Protein AF-A0A6G2PTV9-F1 (afdb_monomer_lite)

Foldseek 3Di:
DVVVCVVVVHDPVVVVVLVVLCVVLQQWDDDPPDIDGGQLLDDDPPDPVSVVSVVVSVVVSVPVVDDDPDDDDPLLVVQLVVLVVVLVVCVVVVPDDDDPVVSVVSSVVSSVVVD

Radius of gyration: 17.39 Å; chains: 1; bounding box: 40×31×40 Å

Secondary structure (DSSP, 8-state):
-HHHHHHHT--HHHHHHHHHHHHHTTSEEEETTEEEE-TTT---TT-HHHHHHHHHHHHHHHHHHSPPPS---HHHHHHHHHHHHHHHHHHHHH-S---HHHHHHHHHHHHHHH-

pLDDT: mean 76.68, std 8.15, range [55.34, 93.94]

Structure (mmCIF, N/CA/C/O backbone):
data_AF-A0A6G2PTV9-F1
#
_entry.id   AF-A0A6G2PTV9-F1
#
loop_
_atom_site.group_PDB
_atom_site.id
_atom_site.type_symbol
_atom_site.label_atom_id
_atom_site.label_alt_id
_atom_site.label_comp_id
_atom_site.label_asym_id
_atom_site.label_entity_id
_atom_site.label_seq_id
_atom_site.pdbx_PDB_ins_code
_atom_site.Cartn_x
_atom_site.Cartn_y
_atom_site.Cartn_z
_atom_site.occupancy
_atom_site.B_iso_or_equiv
_atom_site.auth_seq_id
_atom_site.auth_comp_id
_atom_site.auth_asym_id
_atom_site.auth_atom_id
_atom_site.pdbx_PDB_model_num
ATOM 1 N N . ALA A 1 1 ? -12.819 -6.248 14.957 1.00 78.75 1 ALA A N 1
ATOM 2 C CA . ALA A 1 1 ? -11.513 -6.865 15.251 1.00 78.75 1 ALA A CA 1
ATOM 3 C C . ALA A 1 1 ? -11.535 -8.351 14.908 1.00 78.75 1 ALA A C 1
ATOM 5 O O . ALA A 1 1 ? -10.875 -8.719 13.954 1.00 78.75 1 ALA A O 1
ATOM 6 N N . ASP A 1 2 ? -12.359 -9.170 15.568 1.00 84.31 2 ASP A N 1
ATOM 7 C CA . ASP A 1 2 ? -12.309 -10.644 15.445 1.00 84.31 2 ASP A CA 1
ATOM 8 C C . ASP A 1 2 ? -12.481 -11.191 14.019 1.00 84.31 2 ASP A C 1
ATOM 10 O O . ASP A 1 2 ? -11.784 -12.116 13.623 1.00 84.31 2 ASP A O 1
ATOM 14 N N . ARG A 1 3 ? -13.359 -10.583 13.212 1.00 85.19 3 ARG A N 1
ATOM 15 C CA . ARG A 1 3 ? -13.522 -10.961 11.798 1.00 85.19 3 ARG A CA 1
ATOM 16 C C . ARG A 1 3 ? -12.265 -10.682 10.969 1.00 85.19 3 ARG A C 1
ATOM 18 O O . ARG A 1 3 ? -11.761 -11.574 10.314 1.00 85.19 3 ARG A O 1
ATOM 25 N N . ALA A 1 4 ? -11.735 -9.462 11.050 1.00 80.06 4 ALA A N 1
ATOM 26 C CA . ALA A 1 4 ? -10.524 -9.075 10.327 1.00 80.06 4 ALA A CA 1
ATOM 27 C C . ALA A 1 4 ? -9.292 -9.862 10.806 1.00 80.06 4 ALA A C 1
ATOM 29 O O . ALA A 1 4 ? -8.432 -10.196 10.007 1.00 80.06 4 ALA A O 1
ATOM 30 N N . ALA A 1 5 ? -9.239 -10.198 12.097 1.00 87.50 5 ALA A N 1
ATOM 31 C CA . ALA A 1 5 ? -8.229 -11.079 12.671 1.00 87.50 5 ALA A CA 1
ATOM 32 C C . ALA A 1 5 ? -8.262 -12.469 12.011 1.00 87.50 5 ALA A C 1
ATOM 34 O O . ALA A 1 5 ? -7.226 -12.964 11.576 1.00 87.50 5 ALA A O 1
ATOM 35 N N . ALA A 1 6 ? -9.453 -13.058 11.858 1.00 90.56 6 ALA A N 1
ATOM 36 C CA . ALA A 1 6 ? -9.621 -14.331 11.159 1.00 90.56 6 ALA A CA 1
ATOM 37 C C . ALA A 1 6 ? -9.256 -14.243 9.666 1.00 90.56 6 ALA A C 1
ATOM 39 O O . ALA A 1 6 ? -8.540 -15.110 9.170 1.00 90.56 6 ALA A O 1
ATOM 40 N N . ASP A 1 7 ? -9.701 -13.193 8.972 1.00 86.56 7 ASP A N 1
ATOM 41 C CA . ASP A 1 7 ? -9.464 -13.019 7.531 1.00 86.56 7 ASP A CA 1
ATOM 42 C C . ASP A 1 7 ? -7.982 -12.758 7.199 1.00 86.56 7 ASP A C 1
ATOM 44 O O . ASP A 1 7 ? -7.506 -13.160 6.139 1.00 86.56 7 ASP A O 1
ATOM 48 N N . LEU A 1 8 ? -7.246 -12.091 8.097 1.00 83.94 8 LEU A N 1
ATOM 49 C CA . LEU A 1 8 ? -5.848 -11.687 7.893 1.00 83.94 8 LEU A CA 1
ATOM 50 C C . LEU A 1 8 ? -4.834 -12.572 8.634 1.00 83.94 8 LEU A C 1
ATOM 52 O O . LEU A 1 8 ? -3.632 -12.352 8.509 1.00 83.94 8 LEU A O 1
ATOM 56 N N . GLY A 1 9 ? -5.291 -13.558 9.412 1.00 91.38 9 GLY A N 1
ATOM 57 C CA . GLY A 1 9 ? -4.412 -14.414 10.217 1.00 91.38 9 GLY A CA 1
ATOM 58 C C . GLY A 1 9 ? -3.676 -13.669 11.340 1.00 91.38 9 GLY A C 1
ATOM 59 O O . GLY A 1 9 ? -2.574 -14.061 11.716 1.00 91.38 9 GLY A O 1
ATOM 60 N N . LEU A 1 10 ? -4.272 -12.595 11.866 1.00 93.00 10 LEU A N 1
ATOM 61 C CA . LEU A 1 10 ? -3.716 -11.745 12.926 1.00 93.00 10 LEU A CA 1
ATOM 62 C C . LEU A 1 10 ? -4.510 -11.896 14.227 1.00 93.00 10 LEU A C 1
ATOM 64 O O . LEU A 1 10 ? -5.626 -12.414 14.230 1.00 93.00 10 LEU A O 1
ATOM 68 N N . THR A 1 11 ? -3.974 -11.422 15.353 1.00 93.94 11 THR A N 1
ATOM 69 C CA . THR A 1 11 ? -4.742 -11.373 16.605 1.00 93.94 11 THR A CA 1
ATOM 70 C C . THR A 1 11 ? -5.678 -10.160 16.644 1.00 93.94 11 THR A C 1
ATOM 72 O O . THR A 1 11 ? -5.390 -9.116 16.049 1.00 93.94 11 THR A O 1
ATOM 75 N N . PRO A 1 12 ? -6.794 -10.224 17.393 1.00 89.69 12 PRO A N 1
ATOM 76 C CA . PRO A 1 12 ? -7.650 -9.060 17.603 1.00 89.69 12 PRO A CA 1
ATOM 77 C C . PRO A 1 12 ? -6.925 -7.854 18.220 1.00 89.69 12 PRO A C 1
ATOM 79 O O . PRO A 1 12 ? -7.326 -6.724 17.950 1.00 89.69 12 PRO A O 1
ATOM 82 N N . GLU A 1 13 ? -5.885 -8.055 19.041 1.00 90.75 13 GLU A N 1
ATOM 83 C CA . GLU A 1 13 ? -5.041 -6.954 19.531 1.00 90.75 13 GLU A CA 1
ATOM 84 C C . GLU A 1 13 ? -4.221 -6.302 18.416 1.00 90.75 13 GLU A C 1
ATOM 86 O O . GLU A 1 13 ? -4.225 -5.076 18.329 1.00 90.75 13 GLU A O 1
ATOM 91 N N . GLN A 1 14 ? -3.576 -7.091 17.548 1.00 88.56 14 GLN A N 1
ATOM 92 C CA . GLN A 1 14 ? -2.808 -6.567 16.410 1.00 88.56 14 GLN A CA 1
ATOM 93 C C . GLN A 1 14 ? -3.702 -5.731 15.490 1.00 88.56 14 GLN A C 1
ATOM 95 O O . GLN A 1 14 ? -3.396 -4.576 15.218 1.00 88.56 14 GLN A O 1
ATOM 100 N N . ILE A 1 15 ? -4.887 -6.247 15.148 1.00 88.12 15 ILE A N 1
ATOM 101 C CA . ILE A 1 15 ? -5.866 -5.513 14.334 1.00 88.12 15 ILE A CA 1
ATOM 102 C C . ILE A 1 15 ? -6.262 -4.173 14.967 1.00 88.12 15 ILE A C 1
ATOM 104 O O . ILE A 1 15 ? -6.432 -3.184 14.256 1.00 88.12 15 ILE A O 1
ATOM 108 N N . ARG A 1 16 ? -6.440 -4.114 16.294 1.00 86.69 16 ARG A N 1
ATOM 109 C CA . ARG A 1 16 ? -6.781 -2.855 16.978 1.00 86.69 16 ARG A CA 1
ATOM 110 C C . ARG A 1 16 ? -5.623 -1.857 16.920 1.00 86.69 16 ARG A C 1
ATOM 112 O O . ARG A 1 16 ? -5.874 -0.690 16.636 1.00 86.69 16 ARG A O 1
ATOM 119 N N . ALA A 1 17 ? -4.389 -2.312 17.134 1.00 87.94 17 ALA A N 1
ATOM 120 C CA . ALA A 1 17 ? -3.198 -1.467 17.046 1.00 87.94 17 ALA A CA 1
ATOM 121 C C . ALA A 1 17 ? -2.982 -0.918 15.621 1.00 87.94 17 ALA A C 1
ATOM 123 O O . ALA A 1 17 ? -2.723 0.277 15.440 1.00 87.94 17 ALA A O 1
ATOM 124 N N . ASP A 1 18 ? -3.174 -1.760 14.606 1.00 84.75 18 ASP A N 1
ATOM 125 C CA . ASP A 1 18 ? -3.069 -1.371 13.198 1.00 84.75 18 ASP A CA 1
ATOM 126 C C . ASP A 1 18 ? -4.171 -0.377 12.813 1.00 84.75 18 ASP A C 1
ATOM 128 O O . ASP A 1 18 ? -3.916 0.614 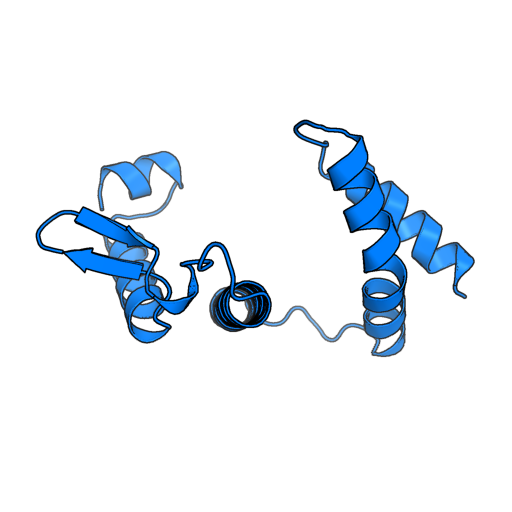12.128 1.00 84.75 18 ASP A O 1
ATOM 132 N N . TRP A 1 19 ? -5.400 -0.581 13.300 1.00 85.81 19 TRP A N 1
ATOM 133 C CA . TRP A 1 19 ? -6.501 0.365 13.097 1.00 85.81 19 TRP A CA 1
ATOM 134 C C . TRP A 1 19 ? -6.269 1.707 13.784 1.00 85.81 19 TRP A C 1
ATOM 136 O O . TRP A 1 19 ? -6.590 2.737 13.191 1.00 85.81 19 TRP A O 1
ATOM 146 N N . ASP A 1 20 ? -5.697 1.731 14.987 1.00 86.94 20 ASP A N 1
ATOM 147 C CA . ASP A 1 20 ? -5.339 2.984 15.657 1.00 86.94 20 ASP A CA 1
ATOM 148 C C . ASP A 1 20 ? -4.261 3.741 14.873 1.00 86.94 20 ASP A C 1
ATOM 150 O O . ASP A 1 20 ? -4.378 4.952 14.663 1.00 86.94 20 ASP A O 1
ATOM 154 N N . THR A 1 21 ? -3.267 3.022 14.350 1.00 84.19 21 THR A N 1
ATOM 155 C CA . THR A 1 21 ? -2.221 3.586 13.486 1.00 84.19 21 THR A CA 1
ATOM 156 C C . THR A 1 21 ? -2.816 4.145 12.194 1.00 84.19 21 THR A C 1
ATOM 158 O O . THR A 1 21 ? -2.591 5.306 11.845 1.00 84.19 21 THR A O 1
ATOM 161 N N . ALA A 1 22 ? -3.662 3.368 11.518 1.00 81.06 22 ALA A N 1
ATOM 162 C CA . ALA A 1 22 ? -4.342 3.780 10.296 1.00 81.06 22 ALA A CA 1
ATOM 163 C C . ALA A 1 22 ? -5.299 4.966 10.534 1.00 81.06 22 ALA A C 1
ATOM 165 O O . ALA A 1 22 ? -5.450 5.830 9.664 1.00 81.06 22 ALA A O 1
ATOM 166 N N . ARG A 1 23 ? -5.917 5.054 11.721 1.00 83.50 23 ARG A N 1
ATOM 167 C CA . ARG A 1 23 ? -6.749 6.193 12.132 1.00 83.50 23 ARG A CA 1
ATOM 168 C C . ARG A 1 23 ? -5.914 7.457 12.303 1.00 83.50 23 ARG A C 1
ATOM 170 O O . ARG A 1 23 ? -6.298 8.505 11.788 1.00 83.50 23 ARG A O 1
ATOM 177 N N . LEU A 1 24 ? -4.768 7.368 12.981 1.00 82.44 24 LEU A N 1
ATOM 178 C CA . LEU A 1 24 ? -3.827 8.488 13.122 1.00 82.44 24 LEU A CA 1
ATOM 179 C C . LEU A 1 24 ? -3.276 8.940 11.761 1.00 82.44 24 LEU A C 1
ATOM 181 O O . LEU A 1 24 ? -3.139 10.138 11.511 1.00 82.44 24 LEU A O 1
ATOM 185 N N . ALA A 1 25 ? -3.055 7.994 10.847 1.00 75.31 25 ALA A N 1
ATOM 186 C CA . ALA A 1 25 ? -2.670 8.259 9.465 1.00 75.31 25 ALA A CA 1
ATOM 187 C C . ALA A 1 25 ? -3.835 8.750 8.579 1.00 75.31 25 ALA A C 1
ATOM 189 O O . ALA A 1 25 ? -3.627 9.036 7.400 1.00 75.31 25 ALA A O 1
ATOM 190 N N . GLY A 1 26 ? -5.058 8.899 9.102 1.00 77.81 26 GLY A N 1
ATOM 191 C CA . GLY A 1 26 ? -6.217 9.397 8.350 1.00 77.81 26 GLY A CA 1
ATOM 192 C C . GLY A 1 26 ? -6.698 8.469 7.227 1.00 77.81 26 GLY A C 1
ATOM 193 O O . GLY A 1 26 ? -7.441 8.914 6.348 1.00 77.81 26 GLY A O 1
ATOM 194 N N . LEU A 1 27 ? -6.273 7.203 7.241 1.00 78.69 27 LEU A N 1
ATOM 195 C CA . LEU A 1 27 ? -6.659 6.183 6.264 1.00 78.69 27 LEU A CA 1
ATOM 196 C C . LEU A 1 27 ? -8.010 5.557 6.569 1.00 78.69 27 LEU A C 1
ATOM 198 O O . LEU A 1 27 ? -8.714 5.137 5.656 1.00 78.69 27 LEU A O 1
ATOM 202 N N . VAL A 1 28 ? -8.370 5.476 7.847 1.00 84.19 28 VAL A N 1
ATOM 203 C CA . VAL A 1 28 ? -9.656 4.944 8.297 1.00 84.19 28 VAL A CA 1
ATOM 204 C C . VAL A 1 28 ? -10.327 5.914 9.253 1.00 84.19 28 VAL A C 1
ATOM 206 O O . VAL A 1 28 ? -9.705 6.502 10.136 1.00 84.19 28 VAL A O 1
ATOM 209 N N . GLU A 1 29 ? -11.631 6.059 9.081 1.00 84.19 29 GLU A N 1
ATOM 210 C CA . GLU A 1 29 ? -12.512 6.757 10.003 1.00 84.19 29 GLU A CA 1
ATOM 211 C C . GLU A 1 29 ? -13.358 5.718 10.729 1.00 84.19 29 GLU A C 1
ATOM 213 O O . GLU A 1 29 ? -14.143 4.991 10.115 1.00 84.19 29 GLU A O 1
ATOM 218 N N . VAL A 1 30 ? -13.210 5.653 12.049 1.00 78.50 30 VAL A N 1
ATOM 219 C CA . VAL A 1 30 ? -14.032 4.784 12.894 1.00 78.50 30 VAL A CA 1
ATOM 220 C C . VAL A 1 30 ? -15.310 5.537 13.260 1.00 78.50 30 VAL A C 1
ATOM 222 O O . VAL A 1 30 ? -15.256 6.591 13.892 1.00 78.50 30 VAL A O 1
ATOM 225 N N . HIS A 1 31 ? -16.456 4.999 12.847 1.00 75.38 31 HIS A N 1
ATOM 226 C CA . HIS A 1 31 ? -17.794 5.467 13.201 1.00 75.38 31 HIS A CA 1
ATOM 227 C C . HIS A 1 31 ? -18.535 4.348 13.935 1.00 75.38 31 HIS A C 1
ATOM 229 O O . HIS A 1 31 ? -18.991 3.382 13.316 1.00 75.38 31 HIS A O 1
ATOM 235 N N . GLY A 1 32 ? -18.670 4.496 15.255 1.00 76.06 32 GLY A N 1
ATOM 236 C CA . GLY A 1 32 ? -19.289 3.481 16.106 1.00 76.06 32 GLY A CA 1
ATOM 237 C C . GLY A 1 32 ? -18.506 2.168 16.063 1.00 76.06 32 GLY A C 1
ATOM 238 O O . GLY A 1 32 ? -17.332 2.133 16.420 1.00 76.06 32 GLY A O 1
ATOM 239 N N . ASP A 1 33 ? -19.162 1.105 15.609 1.00 75.31 33 ASP A N 1
ATOM 240 C CA . ASP A 1 33 ? -18.613 -0.245 15.441 1.00 75.31 33 ASP A CA 1
ATOM 241 C C . ASP A 1 33 ? -18.067 -0.521 14.026 1.00 75.31 33 ASP A C 1
ATOM 243 O O . ASP A 1 33 ? -17.566 -1.615 13.753 1.00 75.31 33 ASP A O 1
ATOM 247 N N . SER A 1 34 ? -18.136 0.464 13.126 1.00 71.81 34 SER A N 1
ATOM 248 C CA . SER A 1 34 ? -17.711 0.337 11.731 1.00 71.81 34 SER A CA 1
ATOM 249 C C . SER A 1 34 ? -16.498 1.214 11.414 1.00 71.81 34 SER A C 1
ATOM 251 O O . SER A 1 34 ? -16.413 2.364 11.842 1.00 71.81 34 SER A O 1
ATOM 253 N N . ALA A 1 35 ? -15.562 0.684 10.626 1.00 76.62 35 ALA A N 1
ATOM 254 C CA . ALA A 1 35 ? -14.486 1.459 10.017 1.00 76.62 35 ALA A CA 1
ATOM 255 C C . ALA A 1 35 ? -14.830 1.727 8.548 1.00 76.62 35 ALA A C 1
ATOM 257 O O . ALA A 1 35 ? -15.288 0.832 7.834 1.00 76.62 35 ALA A O 1
ATOM 258 N N . ARG A 1 36 ? -14.624 2.963 8.098 1.00 78.88 36 ARG A N 1
ATOM 259 C CA . ARG A 1 36 ? -14.782 3.375 6.697 1.00 78.88 36 ARG A CA 1
ATOM 260 C C . ARG A 1 36 ? -13.461 3.940 6.178 1.00 78.88 36 ARG A C 1
ATOM 262 O O . ARG A 1 36 ? -12.677 4.427 6.994 1.00 78.88 36 ARG A O 1
ATOM 269 N N . PRO A 1 37 ? -13.219 3.933 4.855 1.00 76.81 37 PRO A N 1
ATOM 270 C CA . PRO A 1 37 ? -12.103 4.673 4.278 1.00 76.81 37 PRO A CA 1
ATOM 271 C C . PRO A 1 37 ? -12.144 6.137 4.736 1.00 76.81 37 PRO A C 1
ATOM 273 O O . PRO A 1 37 ? -13.167 6.819 4.604 1.00 76.81 37 PRO A O 1
ATOM 276 N N . GLY A 1 38 ? -11.043 6.590 5.327 1.00 77.94 38 GLY A N 1
ATOM 277 C CA . GLY A 1 38 ? -10.878 7.946 5.826 1.00 77.94 38 GLY A CA 1
ATOM 278 C C . GLY A 1 38 ? -10.759 8.957 4.693 1.00 77.94 38 GLY A C 1
ATOM 279 O O . GLY A 1 38 ? -10.558 8.589 3.535 1.00 77.94 38 GLY A O 1
ATOM 280 N N . TRP A 1 39 ? -10.893 10.242 5.017 1.00 71.12 39 TRP A N 1
ATOM 281 C CA . TRP A 1 39 ? -10.892 11.344 4.049 1.00 71.12 39 TRP A CA 1
ATOM 282 C C . TRP A 1 39 ? -9.703 11.340 3.079 1.00 71.12 39 TRP A C 1
ATOM 284 O O . TRP A 1 39 ? -9.857 11.810 1.955 1.00 71.12 39 TRP A O 1
ATOM 294 N N . ARG A 1 40 ? -8.544 10.788 3.471 1.00 66.56 40 ARG A N 1
ATOM 295 C CA . ARG A 1 40 ? -7.393 10.642 2.571 1.00 66.56 40 ARG A CA 1
ATOM 296 C C . ARG A 1 40 ? -7.639 9.620 1.462 1.00 66.56 40 ARG A C 1
ATOM 298 O O . ARG A 1 40 ? -7.199 9.850 0.350 1.00 66.56 40 ARG A O 1
ATOM 305 N N . LEU A 1 41 ? -8.375 8.542 1.728 1.00 65.88 41 LEU A N 1
ATOM 306 C CA . LEU A 1 41 ? -8.690 7.494 0.747 1.00 65.88 41 LEU A CA 1
ATOM 307 C C . LEU A 1 41 ? -9.955 7.781 -0.078 1.00 65.88 41 LEU A C 1
ATOM 309 O O . LEU A 1 41 ? -10.309 6.990 -0.953 1.00 65.88 41 LEU A O 1
ATOM 313 N N . ARG A 1 42 ? -10.660 8.890 0.176 1.00 64.56 42 ARG A N 1
ATOM 314 C CA . ARG A 1 42 ? -11.802 9.291 -0.654 1.00 64.56 42 ARG A CA 1
ATOM 315 C C . ARG A 1 42 ? -11.296 10.056 -1.875 1.00 64.56 42 ARG A C 1
ATOM 317 O O . ARG A 1 42 ? -10.959 11.233 -1.784 1.00 64.56 42 ARG A O 1
ATOM 324 N N . ALA A 1 43 ? -11.284 9.393 -3.027 1.00 55.88 43 ALA A N 1
ATOM 325 C CA . ALA A 1 43 ? -11.217 10.085 -4.306 1.00 55.88 43 ALA A CA 1
ATOM 326 C C . ALA A 1 43 ? -12.518 10.885 -4.483 1.00 55.88 43 ALA A C 1
ATOM 328 O O . ALA A 1 43 ? -13.606 10.314 -4.462 1.00 55.88 43 ALA A O 1
ATOM 329 N N . TRP A 1 44 ? -12.428 12.210 -4.604 1.00 57.91 44 TRP A N 1
ATOM 330 C CA . TRP A 1 44 ? -13.565 13.007 -5.060 1.00 57.91 44 TRP A CA 1
ATOM 331 C C . TRP A 1 44 ? -13.659 12.870 -6.576 1.00 57.91 44 TRP A C 1
ATOM 333 O O . TRP A 1 44 ? -12.669 13.117 -7.259 1.00 57.91 44 TRP A O 1
ATOM 343 N N . ASP A 1 45 ? -14.850 12.551 -7.090 1.00 55.34 45 ASP A N 1
ATOM 344 C CA . ASP A 1 45 ? -15.146 12.256 -8.507 1.00 55.34 45 ASP A CA 1
ATOM 345 C C . ASP A 1 45 ? -14.655 13.306 -9.533 1.00 55.34 45 ASP A C 1
ATOM 347 O O . ASP A 1 45 ? -14.765 13.090 -10.737 1.00 55.34 45 ASP A O 1
ATOM 351 N N . ARG A 1 46 ? -14.169 14.472 -9.082 1.00 56.62 46 ARG A N 1
ATOM 352 C CA . ARG A 1 46 ? -13.691 15.586 -9.919 1.00 56.62 46 ARG A CA 1
ATOM 353 C C . ARG A 1 46 ? -12.389 16.240 -9.450 1.00 56.62 46 ARG A C 1
ATOM 355 O O . ARG A 1 46 ? -12.040 17.296 -9.970 1.00 56.62 46 ARG A O 1
ATOM 362 N N . ASP A 1 47 ? -11.705 15.681 -8.455 1.00 66.88 47 ASP A N 1
ATOM 363 C CA . ASP A 1 47 ? -10.436 16.232 -7.973 1.00 66.88 47 ASP A CA 1
ATOM 364 C C . ASP A 1 47 ? -9.319 15.214 -8.199 1.00 66.88 47 ASP A C 1
ATOM 366 O O . ASP A 1 47 ? -9.049 14.361 -7.353 1.00 66.88 47 ASP A O 1
ATOM 370 N N . ASP A 1 48 ? -8.636 15.329 -9.336 1.00 62.06 48 ASP A N 1
ATOM 371 C CA . ASP A 1 48 ? -7.446 14.527 -9.644 1.00 62.06 48 ASP A CA 1
ATOM 372 C C . ASP A 1 48 ? -6.368 14.685 -8.553 1.00 62.06 48 ASP A C 1
ATOM 374 O O . ASP A 1 48 ? -5.621 13.752 -8.252 1.00 62.06 48 ASP A O 1
ATOM 378 N N . SER A 1 49 ? -6.341 15.833 -7.860 1.00 63.44 49 SER A N 1
ATOM 379 C CA . SER A 1 49 ? -5.446 16.044 -6.718 1.00 63.44 49 SER A CA 1
ATOM 380 C C . SER A 1 49 ? -5.880 15.245 -5.488 1.00 63.44 49 SER A C 1
ATOM 382 O O . SER A 1 49 ? -5.041 14.922 -4.650 1.00 63.44 49 SER A O 1
ATOM 384 N N . ALA A 1 50 ? -7.161 14.897 -5.349 1.00 63.81 50 ALA A N 1
ATOM 385 C CA . ALA A 1 50 ? -7.634 14.002 -4.294 1.00 63.81 50 ALA A CA 1
ATOM 386 C C . ALA A 1 50 ? -7.179 12.562 -4.528 1.00 63.81 50 ALA A C 1
ATOM 388 O O . ALA A 1 50 ? -6.759 11.908 -3.576 1.00 63.81 50 ALA A O 1
ATOM 389 N N . VAL A 1 51 ? -7.189 12.099 -5.782 1.00 65.31 51 VAL A N 1
ATOM 390 C CA . VAL A 1 51 ? -6.623 10.793 -6.160 1.00 65.31 51 VAL A CA 1
ATOM 391 C C . VAL A 1 51 ? -5.136 10.749 -5.806 1.00 65.31 51 VAL A C 1
ATOM 393 O O . VAL A 1 51 ? -4.695 9.814 -5.140 1.00 65.31 51 VAL A O 1
ATOM 396 N N . LEU A 1 52 ? -4.378 11.796 -6.153 1.00 65.06 52 LEU A N 1
AT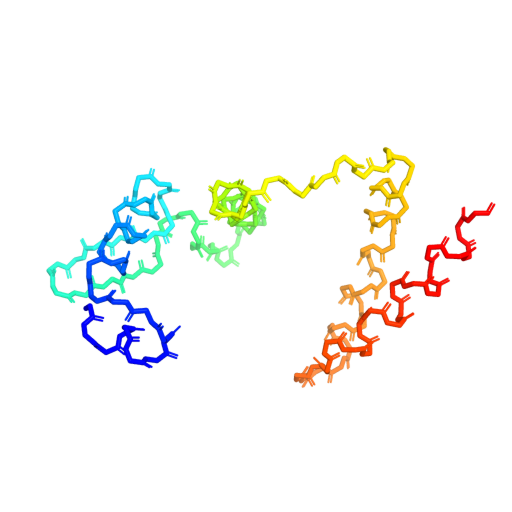OM 397 C CA . LEU A 1 52 ? -2.966 11.911 -5.775 1.00 65.06 52 LEU A CA 1
ATOM 398 C C . LEU A 1 52 ? -2.767 11.913 -4.252 1.00 65.06 52 LEU A C 1
ATOM 400 O O . LEU A 1 52 ? -1.920 11.176 -3.754 1.00 65.06 52 LEU A O 1
ATOM 404 N N . ARG A 1 53 ? -3.563 12.679 -3.492 1.00 68.12 53 ARG A N 1
ATOM 405 C CA . ARG A 1 53 ? -3.492 12.682 -2.017 1.00 68.12 53 ARG A CA 1
ATOM 406 C C . ARG A 1 53 ? -3.814 11.314 -1.410 1.00 68.12 53 ARG A C 1
ATOM 408 O O . ARG A 1 53 ? -3.204 10.960 -0.405 1.00 68.12 53 ARG A O 1
ATOM 415 N N . GLY A 1 54 ? -4.731 10.553 -2.007 1.00 66.94 54 GLY A N 1
ATOM 416 C CA . GLY A 1 54 ? -5.052 9.198 -1.560 1.00 66.94 54 GLY A CA 1
ATOM 417 C C . GLY A 1 54 ? -3.946 8.193 -1.827 1.00 66.94 54 GLY A C 1
ATOM 418 O O . GLY A 1 54 ? -3.622 7.410 -0.935 1.00 66.94 54 GLY A O 1
ATOM 419 N N . TRP A 1 55 ? -3.297 8.273 -2.989 1.00 70.50 55 TRP A N 1
ATOM 420 C CA . TRP A 1 55 ? -2.095 7.486 -3.266 1.00 70.50 55 TRP A CA 1
ATOM 421 C C . TRP A 1 55 ? -0.948 7.837 -2.320 1.00 70.50 55 TRP A C 1
ATOM 423 O O . TRP A 1 55 ? -0.347 6.936 -1.747 1.00 70.50 55 TRP A O 1
ATOM 433 N N . VAL A 1 56 ? -0.688 9.129 -2.092 1.00 71.94 56 VAL A N 1
ATOM 434 C CA . VAL A 1 56 ? 0.338 9.579 -1.135 1.00 71.94 56 VAL A CA 1
ATOM 435 C C . VAL A 1 56 ? 0.048 9.040 0.264 1.00 71.94 56 VAL A C 1
ATOM 437 O O . VAL A 1 56 ? 0.924 8.451 0.881 1.00 71.94 56 VAL A O 1
ATOM 440 N N . ALA A 1 57 ? -1.191 9.162 0.743 1.00 68.12 57 ALA A N 1
ATOM 441 C CA . ALA A 1 57 ? -1.567 8.654 2.057 1.00 68.12 57 ALA A CA 1
ATOM 442 C C . ALA A 1 57 ? -1.381 7.137 2.184 1.00 68.12 57 ALA A C 1
ATOM 444 O O . ALA A 1 57 ? -0.919 6.662 3.221 1.00 68.12 57 ALA A O 1
ATOM 445 N N . LEU A 1 58 ? -1.733 6.387 1.136 1.00 71.56 58 LEU A N 1
ATOM 446 C CA . LEU A 1 58 ? -1.524 4.945 1.089 1.00 71.56 58 LEU A CA 1
ATOM 447 C C . LEU A 1 58 ? -0.031 4.597 1.162 1.00 71.56 58 LEU A C 1
ATOM 449 O O . LEU A 1 58 ? 0.341 3.753 1.971 1.00 71.56 58 LEU A O 1
ATOM 453 N N . PHE A 1 59 ? 0.819 5.250 0.364 1.00 72.69 59 PHE A N 1
ATOM 454 C CA . PHE A 1 59 ? 2.262 4.990 0.360 1.00 72.69 59 PHE A CA 1
ATOM 455 C C . PHE A 1 59 ? 2.956 5.422 1.657 1.00 72.69 59 PHE A C 1
ATOM 457 O O . PHE A 1 59 ? 3.817 4.690 2.148 1.00 72.69 59 PHE A O 1
ATOM 464 N N . ASP A 1 60 ? 2.551 6.546 2.253 1.00 73.44 60 ASP A N 1
ATOM 465 C CA . ASP A 1 60 ? 3.055 6.992 3.558 1.00 73.44 60 ASP A CA 1
ATOM 466 C C . ASP A 1 60 ? 2.731 5.953 4.636 1.00 73.44 60 ASP A C 1
ATOM 468 O O . ASP A 1 60 ? 3.600 5.531 5.396 1.00 73.44 60 ASP A O 1
ATOM 472 N N . ALA A 1 61 ? 1.484 5.486 4.682 1.00 68.69 61 ALA A N 1
ATOM 473 C CA . ALA A 1 61 ? 1.073 4.483 5.652 1.00 68.69 61 ALA A CA 1
ATOM 474 C C . ALA A 1 61 ? 1.723 3.117 5.418 1.00 68.69 61 ALA A C 1
ATOM 476 O O . ALA 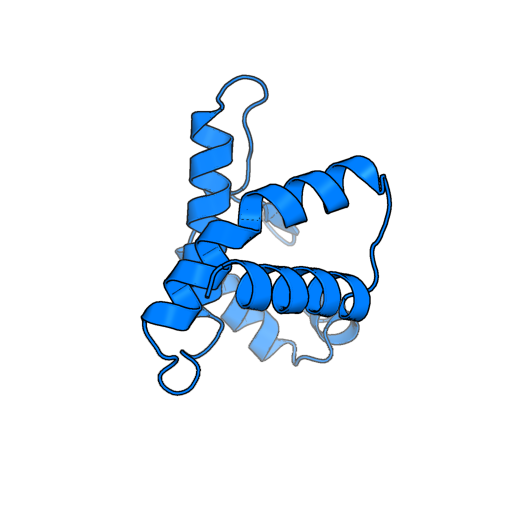A 1 61 ? 2.094 2.449 6.380 1.00 68.69 61 ALA A O 1
ATOM 477 N N . TRP A 1 62 ? 1.887 2.713 4.157 1.00 76.06 62 TRP A N 1
ATOM 478 C CA . TRP A 1 62 ? 2.615 1.497 3.802 1.00 76.06 62 TRP A CA 1
ATOM 479 C C . TRP A 1 62 ? 4.063 1.567 4.288 1.00 76.06 62 TRP A C 1
ATOM 481 O O . TRP A 1 62 ? 4.546 0.615 4.890 1.00 76.06 62 TRP A O 1
ATOM 491 N N . SER A 1 63 ? 4.731 2.706 4.096 1.00 68.81 63 SER A N 1
ATOM 492 C CA . SER A 1 63 ? 6.109 2.923 4.558 1.00 68.81 63 SER A CA 1
ATOM 493 C C . SER A 1 63 ? 6.236 2.924 6.087 1.00 68.81 63 SER A C 1
ATOM 495 O O . SER A 1 63 ? 7.302 2.631 6.614 1.00 68.81 63 SER A O 1
ATOM 497 N N . LEU A 1 64 ? 5.160 3.246 6.813 1.00 71.25 64 LEU A N 1
ATOM 498 C CA . LEU A 1 64 ? 5.119 3.154 8.277 1.00 71.25 64 LEU A CA 1
ATOM 499 C C . LEU A 1 64 ? 4.842 1.727 8.771 1.00 71.25 64 LEU A C 1
ATOM 501 O O . LEU A 1 64 ? 5.312 1.350 9.842 1.00 71.25 64 LEU A O 1
ATOM 505 N N . ALA A 1 65 ? 4.047 0.959 8.024 1.00 73.69 65 ALA A N 1
ATOM 506 C CA . ALA A 1 65 ? 3.625 -0.390 8.396 1.00 73.69 65 ALA A CA 1
ATOM 507 C C . ALA A 1 65 ? 4.634 -1.471 7.979 1.00 73.69 65 ALA A C 1
ATOM 509 O O . ALA A 1 65 ? 4.757 -2.493 8.656 1.00 73.69 65 ALA A O 1
ATOM 510 N N . LEU A 1 66 ? 5.344 -1.260 6.869 1.00 71.38 66 LEU A N 1
ATOM 511 C CA . LEU A 1 66 ? 6.352 -2.181 6.367 1.00 71.38 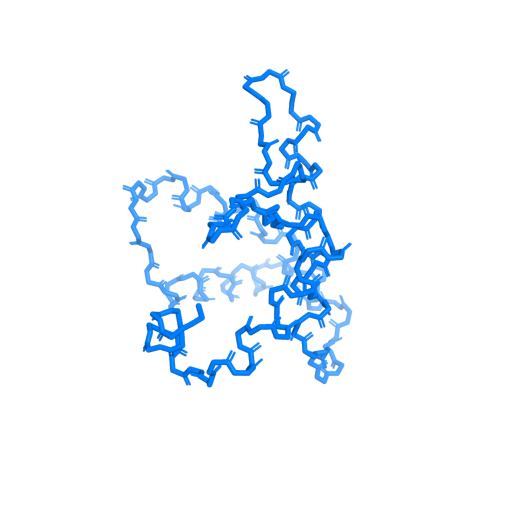66 LEU A CA 1
ATOM 512 C C . LEU A 1 66 ? 7.745 -1.687 6.793 1.00 71.38 66 LEU A C 1
ATOM 514 O O . LEU A 1 66 ? 8.119 -0.578 6.414 1.00 71.38 66 LEU A O 1
ATOM 518 N N . PRO A 1 67 ? 8.523 -2.470 7.564 1.00 68.69 67 PRO A N 1
ATOM 519 C CA . PRO A 1 67 ? 9.887 -2.084 7.907 1.00 68.69 67 PRO A CA 1
ATOM 520 C C . PRO A 1 67 ? 10.713 -1.869 6.636 1.00 68.69 67 PRO A C 1
ATOM 522 O O . PRO A 1 67 ? 10.569 -2.623 5.670 1.00 68.69 67 PRO A O 1
ATOM 525 N N . GLU A 1 68 ? 11.570 -0.844 6.650 1.00 68.06 68 GLU A N 1
ATOM 526 C CA . GLU A 1 68 ? 12.468 -0.559 5.532 1.00 68.06 68 GLU A CA 1
ATOM 527 C C . GLU A 1 68 ? 13.311 -1.813 5.255 1.00 68.06 68 GLU A C 1
ATOM 529 O O . GLU A 1 68 ? 13.988 -2.309 6.164 1.00 68.06 68 GLU A O 1
ATOM 534 N N . PRO A 1 69 ? 13.229 -2.389 4.045 1.00 66.56 69 PRO A N 1
ATOM 535 C CA . PRO A 1 69 ? 14.032 -3.552 3.722 1.00 66.56 69 PRO A CA 1
ATOM 536 C C . PRO A 1 69 ? 15.516 -3.162 3.705 1.00 66.56 69 PRO A C 1
ATOM 538 O O . PRO A 1 69 ? 15.852 -1.993 3.510 1.00 66.56 69 PRO A O 1
ATOM 541 N N . GLU A 1 70 ? 16.415 -4.133 3.912 1.00 73.81 70 GLU A N 1
ATOM 542 C CA . GLU A 1 70 ? 17.863 -3.879 3.889 1.00 73.81 70 GLU A CA 1
ATOM 543 C C . GLU A 1 70 ? 18.257 -3.067 2.648 1.00 73.81 70 GLU A C 1
ATOM 545 O O . GLU A 1 70 ? 17.684 -3.261 1.573 1.00 73.81 70 GLU A O 1
ATOM 550 N N . ALA A 1 71 ? 19.189 -2.125 2.830 1.00 69.38 71 ALA A N 1
ATOM 551 C CA . ALA A 1 71 ? 19.489 -1.065 1.873 1.00 69.38 71 ALA A CA 1
ATOM 552 C C . ALA A 1 71 ? 19.522 -1.575 0.423 1.00 69.38 71 ALA A C 1
ATOM 554 O O . ALA A 1 71 ? 20.422 -2.312 0.023 1.00 69.38 71 ALA A O 1
ATOM 555 N N . HIS A 1 72 ? 18.530 -1.160 -0.363 1.00 69.00 72 HIS A N 1
ATOM 556 C CA . HIS A 1 72 ? 18.515 -1.391 -1.801 1.00 69.00 72 HIS A CA 1
ATOM 557 C C . HIS A 1 72 ? 19.414 -0.353 -2.474 1.00 69.00 72 HIS A C 1
ATOM 559 O O . HIS A 1 72 ? 19.455 0.810 -2.068 1.00 69.00 72 HIS A O 1
ATOM 565 N N . GLU A 1 73 ? 20.130 -0.752 -3.525 1.00 71.81 73 GLU A N 1
ATOM 566 C CA . GLU A 1 73 ? 20.918 0.190 -4.318 1.00 71.81 73 GLU A CA 1
ATOM 567 C C . GLU A 1 73 ? 20.005 1.304 -4.856 1.00 71.81 73 GLU A C 1
ATOM 569 O O . GLU A 1 73 ? 18.976 1.031 -5.474 1.00 71.81 73 GLU A O 1
ATOM 574 N N . THR A 1 74 ? 20.374 2.575 -4.655 1.00 68.25 74 THR A N 1
ATOM 575 C CA . THR A 1 74 ? 19.577 3.734 -5.109 1.00 68.25 74 THR A CA 1
ATOM 576 C C . THR A 1 74 ? 19.246 3.664 -6.606 1.00 68.25 74 THR A C 1
ATOM 578 O O . THR A 1 74 ? 18.178 4.106 -7.027 1.00 68.25 74 THR A O 1
ATOM 581 N N . ALA A 1 75 ? 20.135 3.064 -7.406 1.00 73.12 75 ALA A N 1
ATOM 582 C CA . ALA A 1 75 ? 19.914 2.810 -8.827 1.00 73.12 75 ALA A CA 1
ATOM 583 C C . ALA A 1 75 ? 18.721 1.869 -9.074 1.00 73.12 75 ALA A C 1
ATOM 585 O O . ALA A 1 75 ? 17.858 2.186 -9.888 1.00 73.12 75 ALA A O 1
ATOM 586 N N . ALA A 1 76 ? 18.601 0.782 -8.306 1.00 71.62 76 ALA A N 1
ATOM 587 C CA . ALA A 1 76 ? 17.492 -0.163 -8.424 1.00 71.62 76 ALA A CA 1
ATOM 588 C C . ALA A 1 76 ? 16.137 0.487 -8.089 1.00 71.62 76 ALA A C 1
ATOM 590 O O . ALA A 1 76 ? 15.129 0.191 -8.731 1.00 71.62 76 ALA A O 1
ATOM 591 N N . VAL A 1 77 ? 16.109 1.422 -7.131 1.00 71.62 77 VAL A N 1
ATOM 592 C CA . VAL A 1 77 ? 14.900 2.198 -6.799 1.00 71.62 77 VAL A CA 1
ATOM 593 C C . VAL A 1 77 ? 14.494 3.109 -7.962 1.00 71.62 77 VAL A C 1
ATOM 595 O O . VAL A 1 77 ? 13.322 3.145 -8.338 1.00 71.62 77 VAL A O 1
ATOM 598 N N . ALA A 1 78 ? 15.450 3.823 -8.564 1.00 74.25 78 ALA A N 1
ATOM 599 C CA . ALA A 1 78 ? 15.179 4.701 -9.703 1.00 74.25 78 ALA A CA 1
ATOM 600 C C . ALA A 1 78 ? 14.692 3.917 -10.938 1.00 74.25 78 ALA A C 1
ATOM 602 O O . ALA A 1 78 ? 13.739 4.338 -11.599 1.00 74.25 78 ALA A O 1
ATOM 603 N N . GLU A 1 79 ? 15.296 2.757 -11.209 1.00 75.62 79 GLU A N 1
ATOM 604 C CA . GLU A 1 79 ? 14.892 1.835 -12.279 1.00 75.62 79 GLU A CA 1
ATOM 605 C C . GLU A 1 79 ? 13.456 1.322 -12.062 1.00 75.62 79 GLU A C 1
ATOM 607 O O . GLU A 1 79 ? 12.633 1.371 -12.980 1.00 75.62 79 GLU A O 1
ATOM 612 N N . ALA A 1 80 ? 13.108 0.915 -10.835 1.00 74.38 80 ALA A N 1
ATOM 613 C CA . ALA A 1 80 ? 11.760 0.451 -10.496 1.00 74.38 80 ALA A CA 1
ATOM 614 C C . ALA A 1 80 ? 10.693 1.551 -10.6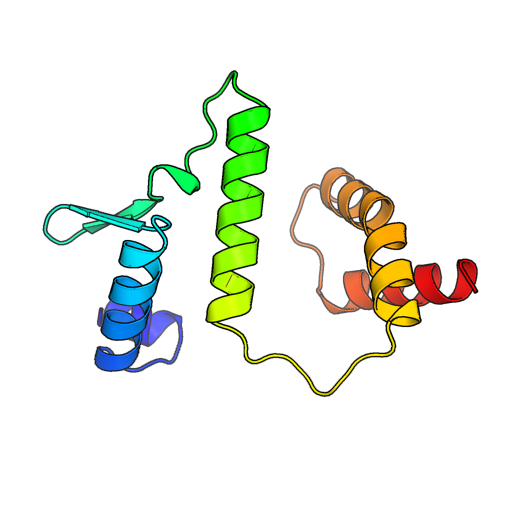60 1.00 74.38 80 ALA A C 1
ATOM 616 O O . ALA A 1 80 ? 9.620 1.301 -11.216 1.00 74.38 80 ALA A O 1
ATOM 617 N N . VAL A 1 81 ? 10.992 2.784 -10.231 1.00 78.06 81 VAL A N 1
ATOM 618 C CA . VAL A 1 81 ? 10.099 3.942 -10.432 1.00 78.06 81 VAL A CA 1
ATOM 619 C C . VAL A 1 81 ? 9.908 4.226 -11.923 1.00 78.06 81 VAL A C 1
ATOM 621 O O . VAL A 1 81 ? 8.785 4.478 -12.364 1.00 78.06 81 VAL A O 1
ATOM 624 N N . SER A 1 82 ? 10.979 4.139 -12.715 1.00 77.44 82 SER A N 1
ATOM 625 C CA . SER A 1 82 ? 10.928 4.350 -14.166 1.00 77.44 82 SER A CA 1
ATOM 626 C C . SER A 1 82 ? 10.090 3.286 -14.892 1.00 77.44 82 SER A C 1
ATOM 628 O O . SER A 1 82 ? 9.399 3.604 -15.861 1.00 77.44 82 SER A O 1
ATOM 630 N N . ALA A 1 83 ? 10.072 2.046 -14.393 1.00 77.81 83 ALA A N 1
ATOM 631 C CA . ALA A 1 83 ? 9.273 0.952 -14.952 1.00 77.81 83 ALA A CA 1
ATOM 632 C C . ALA A 1 83 ? 7.763 1.038 -14.621 1.00 77.81 83 ALA A C 1
ATOM 634 O O . ALA A 1 83 ? 6.940 0.409 -15.298 1.00 77.81 83 ALA A O 1
ATOM 635 N N . MET A 1 84 ? 7.371 1.831 -13.618 1.00 79.44 84 MET A N 1
ATOM 636 C CA . MET A 1 84 ? 6.000 1.872 -13.089 1.00 79.44 84 MET A CA 1
ATOM 637 C C . MET A 1 84 ? 4.903 2.221 -14.118 1.00 79.44 84 MET A C 1
ATOM 639 O O . MET A 1 84 ? 3.858 1.565 -14.108 1.00 79.44 84 MET A O 1
ATOM 643 N N . PRO A 1 85 ? 5.088 3.173 -15.057 1.00 79.50 85 PRO A N 1
ATOM 644 C CA . PRO A 1 85 ? 4.066 3.487 -16.059 1.00 79.50 85 PRO A CA 1
ATOM 645 C C . PRO A 1 85 ? 3.653 2.282 -16.916 1.00 79.50 85 PRO A C 1
ATOM 647 O O . PRO A 1 85 ? 2.483 2.153 -17.287 1.00 79.50 85 PRO A O 1
ATOM 650 N N . GLN A 1 86 ? 4.587 1.373 -17.212 1.00 76.62 86 GLN A N 1
ATOM 651 C CA . GLN A 1 86 ? 4.285 0.177 -17.997 1.00 76.62 86 GLN A CA 1
ATOM 652 C C . GLN A 1 86 ? 3.509 -0.858 -17.186 1.00 76.62 86 GLN A C 1
ATOM 654 O O . GLN A 1 86 ? 2.576 -1.458 -17.717 1.00 76.62 86 GLN A O 1
ATOM 659 N N . VAL A 1 87 ? 3.839 -1.026 -15.904 1.00 78.12 87 VAL A N 1
ATOM 660 C CA . VAL A 1 87 ? 3.073 -1.885 -14.989 1.00 78.12 87 VAL A CA 1
ATOM 661 C C . VAL A 1 87 ? 1.637 -1.388 -14.869 1.00 78.12 87 VAL A C 1
ATOM 663 O O . VAL A 1 87 ? 0.702 -2.168 -15.027 1.00 78.12 87 VAL A O 1
ATOM 666 N N . LEU A 1 88 ? 1.450 -0.081 -14.662 1.00 80.88 88 LEU A N 1
ATOM 667 C CA . LEU A 1 88 ? 0.120 0.526 -14.577 1.00 80.88 88 LEU A CA 1
ATOM 668 C C . LEU A 1 88 ? -0.668 0.348 -15.879 1.00 80.88 88 LEU A C 1
ATOM 670 O O . LEU A 1 88 ? -1.848 0.006 -15.843 1.00 80.88 88 LEU A O 1
ATOM 674 N N . SER A 1 89 ? -0.008 0.509 -17.029 1.00 80.56 89 SER A N 1
ATOM 675 C CA . SER A 1 89 ? -0.623 0.258 -18.337 1.00 80.56 89 SER A CA 1
ATOM 676 C C . SER A 1 89 ? -1.044 -1.205 -18.494 1.00 80.56 89 SER A C 1
ATOM 678 O O . SER A 1 89 ? -2.147 -1.485 -18.957 1.00 80.56 89 SER A O 1
ATOM 680 N N . PHE A 1 90 ? -0.199 -2.146 -18.071 1.00 81.81 90 PHE A N 1
ATOM 681 C CA . PHE A 1 90 ? -0.505 -3.572 -18.119 1.00 81.81 90 PHE A CA 1
ATOM 682 C C . PHE A 1 90 ? -1.677 -3.948 -17.204 1.00 81.81 90 PHE A C 1
ATOM 684 O O . PHE A 1 90 ? -2.596 -4.635 -17.648 1.00 81.81 90 PHE A O 1
ATOM 691 N N . LEU A 1 91 ? -1.694 -3.453 -15.963 1.00 79.88 91 LEU A N 1
ATOM 692 C CA . LEU A 1 91 ? -2.800 -3.657 -15.021 1.00 79.88 91 LEU A CA 1
ATOM 693 C C . LEU A 1 91 ? -4.118 -3.102 -15.573 1.00 79.88 91 LEU A C 1
ATOM 695 O O . LEU A 1 91 ? -5.143 -3.783 -15.525 1.00 79.88 91 LEU A O 1
ATOM 699 N N . GLN A 1 92 ? -4.081 -1.902 -16.157 1.00 80.19 92 GLN A N 1
ATOM 700 C CA . GLN A 1 92 ? -5.252 -1.276 -16.769 1.00 80.19 92 GLN A CA 1
ATOM 701 C C . GLN A 1 92 ? -5.791 -2.091 -17.953 1.00 80.19 92 GLN A C 1
ATOM 703 O O . GLN A 1 92 ? -7.003 -2.247 -18.094 1.00 80.19 92 GLN A O 1
ATOM 708 N N . LEU A 1 93 ? -4.904 -2.615 -18.805 1.00 85.06 93 LEU A N 1
ATOM 709 C CA . LEU A 1 93 ? -5.284 -3.403 -19.983 1.00 85.06 93 LEU A CA 1
ATOM 710 C C . LEU A 1 93 ? -5.729 -4.828 -19.636 1.00 85.06 93 LEU A C 1
ATOM 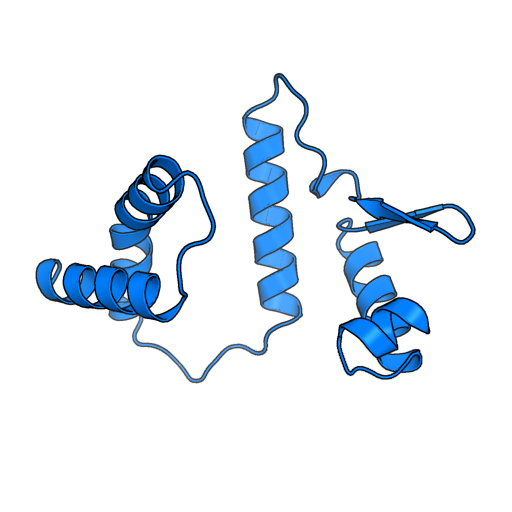712 O O . LEU A 1 93 ? -6.538 -5.400 -20.362 1.00 85.06 93 LEU A O 1
ATOM 716 N N . SER A 1 94 ? -5.229 -5.392 -18.534 1.00 85.31 94 SER A N 1
ATOM 717 C CA . SER A 1 94 ? -5.550 -6.760 -18.110 1.00 85.31 94 SER A CA 1
ATOM 718 C C . SER A 1 94 ? -7.004 -6.923 -17.658 1.00 85.31 94 SER A C 1
ATOM 720 O O . SER A 1 94 ? -7.511 -8.041 -17.658 1.00 85.31 94 SER A O 1
ATOM 722 N N . ALA A 1 95 ? -7.683 -5.823 -17.299 1.00 76.69 95 ALA A N 1
ATOM 723 C CA . ALA A 1 95 ? -9.109 -5.782 -16.951 1.00 76.69 95 ALA A CA 1
ATOM 724 C C . ALA A 1 95 ? -9.549 -6.882 -15.956 1.00 76.69 95 ALA A C 1
ATOM 726 O O . ALA A 1 95 ? -10.661 -7.408 -16.034 1.00 76.69 95 ALA A O 1
ATOM 727 N N . GLY A 1 96 ? -8.667 -7.238 -15.018 1.00 78.56 96 GLY A N 1
ATOM 728 C CA . GLY A 1 96 ? -8.854 -8.350 -14.094 1.00 78.56 96 GLY A CA 1
ATOM 729 C C . GLY A 1 96 ? -7.636 -8.579 -13.194 1.00 78.56 96 GLY A C 1
ATOM 730 O O . GLY A 1 96 ? -6.623 -7.891 -13.337 1.00 78.56 96 GLY A O 1
ATOM 731 N N . PRO A 1 97 ? -7.732 -9.521 -12.239 1.00 81.44 97 PRO A N 1
ATOM 732 C CA . PRO A 1 97 ? -6.627 -9.852 -11.349 1.00 81.44 97 PRO A CA 1
ATOM 733 C C . PRO A 1 97 ? -5.444 -10.415 -12.141 1.00 81.44 97 PRO A C 1
ATOM 735 O O . PRO A 1 97 ? -5.595 -11.342 -12.934 1.00 81.44 97 PRO A O 1
ATOM 738 N N . VAL A 1 98 ? -4.262 -9.858 -11.886 1.00 82.00 98 VAL A N 1
ATOM 739 C CA . VAL A 1 98 ? -2.998 -10.288 -12.483 1.00 82.00 98 VAL A CA 1
ATOM 740 C C . VAL A 1 98 ? -2.186 -11.044 -11.427 1.00 82.00 98 VAL A C 1
ATOM 742 O O . VAL A 1 98 ? -2.043 -10.534 -10.312 1.00 82.00 98 VAL A O 1
ATOM 745 N N . PRO A 1 99 ? -1.647 -12.239 -11.736 1.00 87.25 99 PRO A N 1
ATOM 746 C CA . PRO A 1 99 ? -0.757 -12.950 -10.825 1.00 87.25 99 PRO A CA 1
ATOM 747 C C . PRO A 1 99 ? 0.477 -12.113 -10.473 1.00 87.25 99 PRO A C 1
ATOM 749 O O . PRO A 1 99 ? 1.103 -11.524 -11.352 1.00 87.25 99 PRO A O 1
ATOM 752 N N . VAL A 1 100 ? 0.862 -12.110 -9.196 1.00 79.94 100 VAL A N 1
ATOM 753 C CA . VAL A 1 100 ? 2.020 -11.342 -8.706 1.00 79.94 100 VAL A CA 1
ATOM 754 C C . VAL A 1 100 ? 3.301 -11.716 -9.452 1.00 79.94 100 VAL A C 1
ATOM 756 O O . VAL A 1 100 ? 4.023 -10.824 -9.879 1.00 79.94 100 VAL A O 1
ATOM 759 N N . GLU A 1 101 ? 3.532 -13.007 -9.699 1.00 83.62 101 GLU A N 1
ATOM 760 C CA . GLU A 1 101 ? 4.703 -13.492 -10.448 1.00 83.62 101 GLU A CA 1
ATOM 761 C C . GLU A 1 101 ? 4.814 -12.842 -11.835 1.00 83.62 101 GLU A C 1
ATOM 763 O O . GLU A 1 101 ? 5.881 -12.399 -12.239 1.00 83.62 101 GLU A O 1
ATOM 768 N N . GLN A 1 102 ? 3.689 -12.664 -12.533 1.00 82.88 102 GLN A N 1
ATOM 769 C CA . GLN A 1 102 ? 3.676 -12.040 -13.856 1.00 82.88 102 GLN A CA 1
ATOM 770 C C . GLN A 1 102 ? 4.008 -10.540 -13.800 1.00 82.88 102 GLN A C 1
ATOM 772 O O . GLN A 1 102 ? 4.608 -9.998 -14.730 1.00 82.88 102 GLN A O 1
ATOM 777 N N . LEU A 1 103 ? 3.626 -9.858 -12.715 1.00 78.75 103 LEU A N 1
ATOM 778 C CA . LEU A 1 103 ? 4.006 -8.462 -12.482 1.00 78.75 103 LEU A CA 1
ATOM 779 C C . LEU A 1 103 ? 5.499 -8.340 -12.174 1.00 78.75 103 LEU A C 1
ATOM 781 O O . LEU A 1 103 ? 6.142 -7.415 -12.671 1.00 78.75 103 LEU A O 1
ATOM 785 N N . LEU A 1 104 ? 6.038 -9.269 -11.381 1.00 78.88 104 LEU A N 1
ATOM 786 C CA . LEU A 1 104 ? 7.459 -9.318 -11.042 1.00 78.88 104 LEU A CA 1
ATOM 787 C C . LEU A 1 104 ? 8.317 -9.603 -12.278 1.00 78.88 104 LEU A C 1
ATOM 789 O O . LEU A 1 104 ? 9.281 -8.876 -12.504 1.00 78.88 104 LEU A O 1
ATOM 793 N N . ASP A 1 105 ? 7.918 -10.558 -13.121 1.00 84.69 105 ASP A N 1
ATOM 794 C CA . ASP A 1 105 ? 8.601 -10.861 -14.385 1.00 84.69 105 ASP A CA 1
ATOM 795 C C . ASP A 1 105 ? 8.653 -9.633 -15.307 1.00 84.69 105 ASP A C 1
ATOM 797 O O . ASP A 1 105 ? 9.704 -9.288 -15.854 1.00 84.69 105 ASP A O 1
ATOM 801 N N . LEU A 1 106 ? 7.525 -8.924 -15.446 1.00 82.31 106 LEU A N 1
ATOM 802 C CA . LEU A 1 106 ? 7.434 -7.720 -16.274 1.00 82.31 106 LEU A CA 1
ATOM 803 C C . LEU A 1 106 ? 8.332 -6.599 -15.737 1.00 82.31 106 LEU A C 1
ATOM 805 O O . LEU A 1 106 ? 9.037 -5.946 -16.512 1.00 82.31 106 LEU A O 1
ATOM 809 N N . LEU A 1 107 ? 8.319 -6.377 -14.421 1.00 77.75 107 LEU A N 1
ATOM 810 C CA . LEU A 1 107 ? 9.177 -5.396 -13.756 1.00 77.75 107 LEU A CA 1
ATOM 811 C C . LEU A 1 107 ? 10.657 -5.740 -13.926 1.00 77.75 107 LEU A C 1
ATOM 813 O O . LEU A 1 107 ? 11.447 -4.870 -14.290 1.00 77.75 107 LEU A O 1
ATOM 817 N N . GLN A 1 108 ? 11.028 -7.001 -13.712 1.00 79.00 108 GLN A N 1
ATOM 818 C CA . GLN A 1 108 ? 12.406 -7.461 -13.823 1.00 79.00 108 GLN A CA 1
ATOM 819 C C . GLN A 1 108 ? 12.927 -7.321 -15.254 1.00 79.00 108 GLN A C 1
ATOM 821 O O . GLN A 1 108 ? 14.021 -6.790 -15.453 1.00 79.00 108 GLN A O 1
ATOM 826 N N . GLN A 1 109 ? 12.133 -7.720 -16.253 1.00 80.94 109 GLN A N 1
ATOM 827 C CA . GLN A 1 109 ? 12.492 -7.521 -17.656 1.00 80.94 109 GLN A CA 1
ATOM 828 C C . GLN A 1 109 ? 12.699 -6.033 -17.957 1.00 80.94 109 GLN A C 1
ATOM 830 O O . GLN A 1 109 ? 13.664 -5.664 -18.628 1.00 80.94 109 GLN A O 1
ATOM 835 N N . ARG A 1 110 ? 11.842 -5.157 -17.420 1.00 78.31 110 ARG A N 1
ATOM 836 C CA . ARG A 1 110 ? 11.977 -3.723 -17.670 1.00 78.31 110 ARG A CA 1
ATOM 837 C C . ARG A 1 110 ? 13.181 -3.076 -17.019 1.00 78.31 110 ARG A C 1
ATOM 839 O O . ARG A 1 110 ? 13.805 -2.228 -17.646 1.00 78.31 110 ARG A O 1
ATOM 846 N N . VAL A 1 111 ? 13.512 -3.478 -15.802 1.00 75.12 111 VAL A N 1
ATOM 847 C CA . VAL A 1 111 ? 14.724 -3.022 -15.120 1.00 75.12 111 VAL A CA 1
ATOM 848 C C . VAL A 1 111 ? 15.972 -3.438 -15.905 1.00 75.12 111 VAL A C 1
ATOM 850 O O . VAL A 1 111 ? 16.873 -2.624 -16.083 1.00 75.12 111 VAL A O 1
ATOM 853 N N . ILE A 1 112 ? 16.000 -4.662 -16.449 1.00 81.31 112 ILE A N 1
ATOM 854 C CA . ILE A 1 112 ? 17.097 -5.129 -17.315 1.00 81.31 112 ILE A CA 1
ATOM 855 C C . ILE A 1 112 ? 17.215 -4.265 -18.578 1.00 81.31 112 ILE A C 1
ATOM 857 O O . ILE A 1 112 ? 18.323 -3.927 -18.970 1.00 81.31 112 ILE A O 1
ATOM 861 N N . GLU A 1 113 ? 16.097 -3.893 -19.204 1.00 77.31 113 GLU A N 1
ATOM 862 C CA . GLU A 1 113 ? 16.089 -3.052 -20.412 1.00 77.31 113 GLU A CA 1
ATOM 863 C C . GLU A 1 113 ? 16.495 -1.585 -20.158 1.00 77.31 113 GLU A C 1
ATOM 865 O O . GLU A 1 113 ? 16.807 -0.872 -21.111 1.00 77.31 113 GLU A O 1
ATOM 870 N N . LEU A 1 114 ? 16.454 -1.119 -18.904 1.00 70.62 114 LEU A N 1
ATOM 871 C CA . LEU A 1 114 ? 16.820 0.249 -18.512 1.00 70.62 114 LEU A CA 1
ATOM 872 C C . LEU A 1 114 ? 18.295 0.403 -18.093 1.00 70.62 114 LEU A C 1
ATOM 874 O O . LEU A 1 114 ? 18.745 1.542 -17.950 1.00 70.62 114 LEU A O 1
ATOM 878 N N . ARG A 1 115 ? 19.026 -0.704 -17.904 1.00 67.75 115 ARG A N 1
ATOM 879 C CA . ARG A 1 115 ? 20.477 -0.731 -17.634 1.00 67.75 115 ARG A CA 1
ATOM 880 C C . ARG A 1 115 ? 21.304 -0.739 -18.911 1.00 67.75 115 ARG A C 1
ATOM 882 O O . ARG A 1 115 ? 22.381 -0.101 -18.887 1.00 67.75 115 ARG A O 1
#

Sequence (115 aa):
ADRAAADLGLTPEQIRADWDTARLAGLVEVHGDSARPGWRLRAWDRDDSAVLRGWVALFDAWSLALPEPEAHETAAVAEAVSAMPQVLSFLQLSAGPVPVEQLLDLLQQRVIELR